Protein AF-0000000072527460 (afdb_homodimer)

InterPro domains:
  IPR001841 Zinc finger, RING-type [PS50089] (27-66)
  IPR001841 Zinc finger, RING-type [SM00184] (27-65)
  IPR013083 Zinc finger, RING/FYVE/PHD-type [G3DSA:3.30.40.10] (18-78)
  IPR051652 MDM2/MDM4 and MUL1 [PTHR12183] (22-78)

Structure (mmCIF, N/CA/C/O backbone):
data_AF-0000000072527460-model_v1
#
loop_
_entity.id
_entity.type
_entity.pdbx_description
1 polymer 'RING-type domain-containing protein'
#
loop_
_atom_site.group_PDB
_atom_site.id
_atom_site.type_symbol
_atom_site.label_atom_id
_atom_site.label_alt_id
_atom_site.label_comp_id
_atom_site.label_asym_id
_atom_site.label_entity_id
_atom_site.label_seq_id
_atom_site.pdbx_PDB_ins_code
_atom_site.Cartn_x
_atom_site.Cartn_y
_atom_site.Cartn_z
_atom_site.occupancy
_atom_site.B_iso_or_equiv
_atom_site.auth_seq_id
_atom_site.auth_comp_id
_atom_site.auth_asym_id
_atom_site.auth_atom_id
_atom_site.pdbx_PDB_model_num
ATOM 1 N N . GLU A 1 1 ? -8.375 28.891 11.102 1 29.47 1 GLU A N 1
ATOM 2 C CA . GLU A 1 1 ? -6.988 28.766 11.539 1 29.47 1 GLU A CA 1
ATOM 3 C C . GLU A 1 1 ? -6.492 27.328 11.375 1 29.47 1 GLU A C 1
ATOM 5 O O . GLU A 1 1 ? -7.039 26.406 11.969 1 29.47 1 GLU A O 1
ATOM 10 N N . LYS A 1 2 ? -5.965 26.984 10.164 1 38.12 2 LYS A N 1
ATOM 11 C CA . LYS A 1 2 ? -5.605 25.688 9.609 1 38.12 2 LYS A CA 1
ATOM 12 C C . LYS A 1 2 ? -4.598 24.953 10.5 1 38.12 2 LYS A C 1
ATOM 14 O O . LYS A 1 2 ? -3.52 25.484 10.781 1 38.12 2 LYS A O 1
ATOM 19 N N . LEU A 1 3 ? -4.852 24.375 11.531 1 37.72 3 LEU A N 1
ATOM 20 C CA . LEU A 1 3 ? -3.965 23.531 12.32 1 37.72 3 LEU A CA 1
ATOM 21 C C . LEU A 1 3 ? -3.023 22.734 11.422 1 37.72 3 LEU A C 1
ATOM 23 O O . LEU A 1 3 ? -3.465 22.109 10.461 1 37.72 3 LEU A O 1
ATOM 27 N N . ASN A 1 4 ? -1.73 23.203 11.406 1 41.75 4 ASN A N 1
ATOM 28 C CA . ASN A 1 4 ? -0.669 22.812 10.477 1 41.75 4 ASN A CA 1
ATOM 29 C C . ASN A 1 4 ? -0.432 21.297 10.5 1 41.75 4 ASN A C 1
ATOM 31 O O . ASN A 1 4 ? -0.169 20.719 11.555 1 41.75 4 ASN A O 1
ATOM 35 N N . VAL A 1 5 ? -0.947 20.625 9.633 1 49.31 5 VAL A N 1
ATOM 36 C CA . VAL A 1 5 ? -0.725 19.203 9.406 1 49.31 5 VAL A CA 1
ATOM 37 C C . VAL A 1 5 ? 0.702 18.828 9.805 1 49.31 5 VAL A C 1
ATOM 39 O O . VAL A 1 5 ? 0.993 17.656 10.078 1 49.31 5 VAL A O 1
ATOM 42 N N . TYR A 1 6 ? 1.548 19.781 9.922 1 47.78 6 TYR A N 1
ATOM 43 C CA . TYR A 1 6 ? 2.949 19.562 10.266 1 47.78 6 TYR A CA 1
ATOM 44 C C . TYR A 1 6 ? 3.092 19.109 11.711 1 47.78 6 TYR A C 1
ATOM 46 O O . TYR A 1 6 ? 3.842 18.172 12.008 1 47.78 6 TYR A O 1
ATOM 54 N N . SER A 1 7 ? 2.545 19.781 12.562 1 53.03 7 SER A N 1
ATOM 55 C CA . SER A 1 7 ? 2.705 19.438 13.977 1 53.03 7 SER A CA 1
ATOM 56 C C . SER A 1 7 ? 2.229 18.016 14.266 1 53.03 7 SER A C 1
ATOM 58 O O . SER A 1 7 ? 2.863 17.297 15.031 1 53.03 7 SER A O 1
ATOM 60 N N . ILE A 1 8 ? 1.33 17.719 13.578 1 46.56 8 ILE A N 1
ATOM 61 C CA . ILE A 1 8 ? 0.744 16.406 13.859 1 46.56 8 ILE A CA 1
ATOM 62 C C . ILE A 1 8 ? 1.659 15.312 13.32 1 46.56 8 ILE A C 1
ATOM 64 O O . ILE A 1 8 ? 1.834 14.273 13.961 1 46.56 8 ILE A O 1
ATOM 68 N N . TYR A 1 9 ? 2.338 15.594 12.211 1 46.47 9 TYR A N 1
ATOM 69 C CA . TYR A 1 9 ? 3.264 14.602 11.68 1 46.47 9 TYR A CA 1
ATOM 70 C C . TYR A 1 9 ? 4.445 14.398 12.625 1 46.47 9 TYR A C 1
ATOM 72 O O . TYR A 1 9 ? 4.906 13.273 12.828 1 46.47 9 TYR A O 1
ATOM 80 N N . ASP A 1 10 ? 4.969 15.555 13.141 1 51.72 10 ASP A N 1
ATOM 81 C CA . ASP A 1 10 ? 6.078 15.453 14.078 1 51.72 10 ASP A CA 1
ATOM 82 C C . ASP A 1 10 ? 5.719 14.555 15.266 1 51.72 10 ASP A C 1
ATOM 84 O O . ASP A 1 10 ? 6.531 13.742 15.711 1 51.72 10 ASP A O 1
ATOM 88 N N . ILE A 1 11 ? 4.562 14.641 15.648 1 51 11 ILE A N 1
ATOM 89 C CA . ILE A 1 11 ? 4.145 13.891 16.828 1 51 11 ILE A CA 1
ATOM 90 C C . ILE A 1 11 ? 3.947 12.422 16.453 1 51 11 ILE A C 1
ATOM 92 O O . ILE A 1 11 ? 4.352 11.523 17.203 1 51 11 ILE A O 1
ATOM 96 N N . ILE A 1 12 ? 3.336 12.273 15.328 1 47.56 12 ILE A N 1
ATOM 97 C CA . ILE A 1 12 ? 3.111 10.875 14.969 1 47.56 12 ILE A CA 1
ATOM 98 C C . ILE A 1 12 ? 4.453 10.172 14.766 1 47.56 12 ILE A C 1
ATOM 100 O O . ILE A 1 12 ? 4.648 9.047 15.227 1 47.56 12 ILE A O 1
ATOM 104 N N . TYR A 1 13 ? 5.438 10.883 14.094 1 46.12 13 TYR A N 1
ATOM 105 C CA . TYR A 1 13 ? 6.758 10.297 13.898 1 46.12 13 TYR A CA 1
ATOM 106 C C . TYR A 1 13 ? 7.422 9.984 15.234 1 46.12 13 TYR A C 1
ATOM 108 O O . TYR A 1 13 ? 8.016 8.922 15.406 1 46.12 13 TYR A O 1
ATOM 116 N N . TYR A 1 14 ? 7.375 10.852 16.219 1 47.84 14 TYR A N 1
ATOM 117 C CA . TYR A 1 14 ? 8.031 10.625 17.5 1 47.84 14 TYR A CA 1
ATOM 118 C C . TYR A 1 14 ? 7.438 9.422 18.219 1 47.84 14 TYR A C 1
ATOM 120 O O . TYR A 1 14 ? 8.156 8.641 18.844 1 47.84 14 TYR A O 1
ATOM 128 N N . ILE A 1 15 ? 6.199 9.266 18.094 1 47.16 15 ILE A N 1
ATOM 129 C CA . ILE A 1 15 ? 5.555 8.211 18.859 1 47.16 15 ILE A CA 1
ATOM 130 C C . ILE A 1 15 ? 5.695 6.871 18.141 1 47.16 15 ILE A C 1
ATOM 132 O O . ILE A 1 15 ? 5.895 5.832 18.766 1 47.16 15 ILE A O 1
ATOM 136 N N . SER A 1 16 ? 5.578 6.965 16.875 1 44.56 16 SER A N 1
ATOM 137 C CA . SER A 1 16 ? 5.758 5.703 16.172 1 44.56 16 SER A CA 1
ATOM 138 C C . SER A 1 16 ? 7.168 5.152 16.375 1 44.56 16 SER A C 1
ATOM 140 O O . SER A 1 16 ? 7.371 3.938 16.391 1 44.56 16 SER A O 1
ATOM 142 N N . ALA A 1 17 ? 8.188 5.965 16.516 1 42.78 17 ALA A N 1
ATOM 143 C CA . ALA A 1 17 ? 9.539 5.512 16.812 1 42.78 17 ALA A CA 1
ATOM 144 C C . ALA A 1 17 ? 9.586 4.746 18.125 1 42.78 17 ALA A C 1
ATOM 146 O O . ALA A 1 17 ? 10.477 3.916 18.344 1 42.78 17 ALA A O 1
ATOM 147 N N . ILE A 1 18 ? 8.852 5.09 18.969 1 45.44 18 ILE A N 1
ATOM 148 C CA . ILE A 1 18 ? 8.984 4.441 20.266 1 45.44 18 ILE A CA 1
ATOM 149 C C . ILE A 1 18 ? 8.18 3.145 20.281 1 45.44 18 ILE A C 1
ATOM 151 O O . ILE A 1 18 ? 8.398 2.281 21.125 1 45.44 18 ILE A O 1
ATOM 155 N N . VAL A 1 19 ? 7.059 3.133 19.625 1 41.12 19 VAL A N 1
ATOM 156 C CA . VAL A 1 19 ? 6.309 1.895 19.812 1 41.12 19 VAL A CA 1
ATOM 157 C C . VAL A 1 19 ? 6.695 0.888 18.734 1 41.12 19 VAL A C 1
ATOM 159 O O . VAL A 1 19 ? 6.551 1.161 17.547 1 41.12 19 VAL A O 1
ATOM 162 N N . PRO A 1 20 ? 7.59 0.034 18.891 1 40.56 20 PRO A N 1
ATOM 163 C CA . PRO A 1 20 ? 7.938 -1.097 18.031 1 40.56 20 PRO A CA 1
ATOM 164 C C . PRO A 1 20 ? 6.715 -1.796 17.453 1 40.56 20 PRO A C 1
ATOM 166 O O . PRO A 1 20 ? 6.84 -2.85 16.812 1 40.56 20 PRO A O 1
ATOM 169 N N . THR A 1 21 ? 5.445 -1.31 17.266 1 41.16 21 THR A N 1
ATOM 170 C CA . THR A 1 21 ? 4.312 -2.219 17.125 1 41.16 21 THR A CA 1
ATOM 171 C C . THR A 1 21 ? 4.445 -3.061 15.867 1 41.16 21 THR A C 1
ATOM 173 O O . THR A 1 21 ? 4.973 -2.592 14.852 1 41.16 21 THR A O 1
ATOM 176 N N . GLU A 1 22 ? 4.68 -4.246 15.82 1 42.06 22 GLU A N 1
ATOM 177 C CA . GLU A 1 22 ? 4.43 -5.309 14.852 1 42.06 22 GLU A CA 1
ATOM 178 C C . GLU A 1 22 ? 3.363 -4.891 13.844 1 42.06 22 GLU A C 1
ATOM 180 O O . GLU A 1 22 ? 3.037 -5.652 12.93 1 42.06 22 GLU A O 1
ATOM 185 N N . VAL A 1 23 ? 2.178 -4.051 14.219 1 44.56 23 VAL A N 1
ATOM 186 C CA . VAL A 1 23 ? 0.778 -3.775 13.914 1 44.56 23 VAL A CA 1
ATOM 187 C C . VAL A 1 23 ? 0.674 -3.061 12.57 1 44.56 23 VAL A C 1
ATOM 189 O O . VAL A 1 23 ? 1.562 -2.291 12.195 1 44.56 23 VAL A O 1
ATOM 192 N N . ASP A 1 24 ? -0.261 -3.369 11.758 1 52.19 24 ASP A N 1
ATOM 193 C CA . ASP A 1 24 ? -0.906 -2.477 10.797 1 52.19 24 ASP A CA 1
ATOM 194 C C . ASP A 1 24 ? -0.686 -1.014 11.172 1 52.19 24 ASP A C 1
ATOM 196 O O . ASP A 1 24 ? -1.009 -0.599 12.289 1 52.19 24 ASP A O 1
ATOM 200 N N . HIS A 1 25 ? 0.339 -0.471 10.602 1 71.31 25 HIS A N 1
ATOM 201 C CA . HIS A 1 25 ? 0.644 0.912 10.953 1 71.31 25 HIS A CA 1
ATOM 202 C C . HIS A 1 25 ? -0.592 1.797 10.836 1 71.31 25 HIS A C 1
ATOM 204 O O . HIS A 1 25 ? -1.292 1.758 9.82 1 71.31 25 HIS A O 1
ATOM 210 N N . ASP A 1 26 ? -0.944 2.354 11.945 1 81.56 26 ASP A N 1
ATOM 211 C CA . ASP A 1 26 ? -2.062 3.287 12.062 1 81.56 26 ASP A CA 1
ATOM 212 C C . ASP A 1 26 ? -1.859 4.5 11.156 1 81.56 26 ASP A C 1
ATOM 214 O O . ASP A 1 26 ? -0.725 4.855 10.828 1 81.56 26 ASP A O 1
ATOM 218 N N . CYS A 1 27 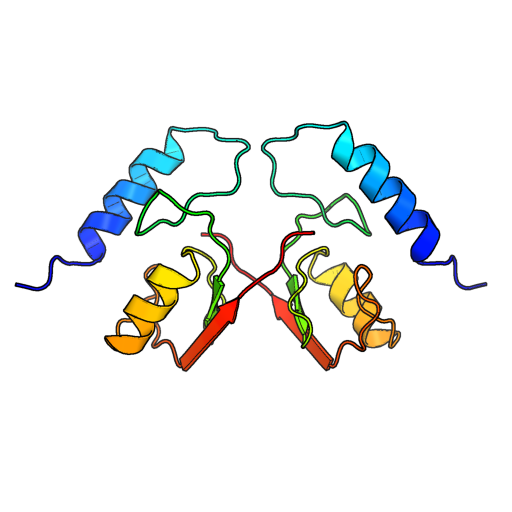? -2.973 4.898 10.641 1 91.06 27 CYS A N 1
ATOM 219 C CA . CYS A 1 27 ? -2.986 6.168 9.922 1 91.06 27 CYS A CA 1
ATOM 220 C C . CYS A 1 27 ? -2.279 7.254 10.727 1 91.06 27 CYS A C 1
ATOM 222 O O . CYS A 1 27 ? -2.543 7.43 11.914 1 91.06 27 CYS A O 1
ATOM 224 N N . ALA A 1 28 ? -1.457 8.031 10.125 1 90.62 28 ALA A N 1
ATOM 225 C CA . ALA A 1 28 ? -0.649 9.047 10.805 1 90.62 28 ALA A CA 1
ATOM 226 C C . ALA A 1 28 ? -1.488 10.266 11.156 1 90.62 28 ALA A C 1
ATOM 228 O O . ALA A 1 28 ? -1.062 11.109 11.953 1 90.62 28 ALA A O 1
ATOM 229 N N . ILE A 1 29 ? -2.617 10.406 10.539 1 91.25 29 ILE A N 1
ATOM 230 C CA . ILE A 1 29 ? -3.441 11.594 10.75 1 91.25 29 ILE A CA 1
ATOM 231 C C . ILE A 1 29 ? -4.453 11.328 11.859 1 91.25 29 ILE A C 1
ATOM 233 O O . ILE A 1 29 ? -4.523 12.086 12.836 1 91.25 29 ILE A O 1
ATOM 237 N N . CYS A 1 30 ? -5.199 10.234 11.711 1 91.25 30 CYS A N 1
ATOM 238 C CA . CYS A 1 30 ? -6.258 10.008 12.688 1 91.25 30 CYS A CA 1
ATOM 239 C C . CYS A 1 30 ? -5.781 9.094 13.805 1 91.25 30 CYS A C 1
ATOM 241 O O . CYS A 1 30 ? -6.414 9.008 14.859 1 91.25 30 CYS A O 1
ATOM 243 N N . MET A 1 31 ? -4.742 8.289 13.602 1 87.38 31 MET A N 1
ATOM 244 C CA . MET A 1 31 ? -4.152 7.34 14.539 1 87.38 31 MET A CA 1
ATOM 245 C C . MET A 1 31 ? -5.199 6.34 15.023 1 87.38 31 MET A C 1
ATOM 247 O O . MET A 1 31 ? -5.066 5.781 16.109 1 87.38 31 MET A O 1
ATOM 251 N N . ASP A 1 32 ? -6.152 6.18 14.266 1 89.5 32 ASP A N 1
ATOM 252 C CA . ASP A 1 32 ? -7.27 5.316 14.633 1 89.5 32 ASP A CA 1
ATOM 253 C C . ASP A 1 32 ? -7.43 4.168 13.633 1 89.5 32 ASP A C 1
ATOM 255 O O . ASP A 1 32 ? -7.59 3.012 14.031 1 89.5 32 ASP A O 1
ATOM 259 N N . ARG A 1 33 ? -7.383 4.496 12.445 1 92.12 33 ARG A N 1
ATOM 260 C CA . ARG A 1 33 ? -7.551 3.518 11.375 1 92.12 33 ARG A CA 1
ATOM 261 C C . ARG A 1 33 ? -6.199 3.09 10.812 1 92.12 33 ARG A C 1
ATOM 263 O O . ARG A 1 33 ? -5.191 3.773 11.008 1 92.12 33 ARG A O 1
ATOM 270 N N . SER A 1 34 ? -6.203 1.947 10.102 1 89.56 34 SER A N 1
ATOM 271 C CA . SER A 1 34 ? -4.992 1.468 9.445 1 89.56 34 SER A CA 1
ATOM 272 C C . SER A 1 34 ? -4.664 2.301 8.211 1 89.56 34 SER A C 1
ATOM 274 O O . SER A 1 34 ? -5.566 2.771 7.52 1 89.56 34 SER A O 1
ATOM 276 N N . ARG A 1 35 ? -3.396 2.43 7.992 1 91.81 35 ARG A N 1
ATOM 277 C CA . ARG A 1 35 ? -3.004 3.008 6.711 1 91.81 35 ARG A CA 1
ATOM 278 C C . ARG A 1 35 ? -3.338 2.068 5.559 1 91.81 35 ARG A C 1
ATOM 280 O O . ARG A 1 35 ? -2.893 0.9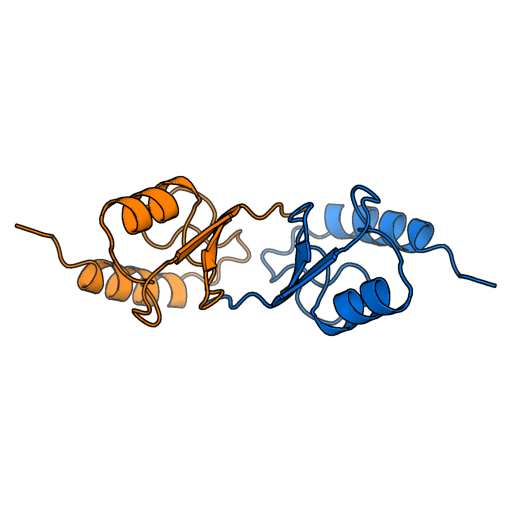18 5.539 1 91.81 35 ARG A O 1
ATOM 287 N N . ASP A 1 36 ? -4.133 2.572 4.637 1 94.38 36 ASP A N 1
ATOM 288 C CA . ASP A 1 36 ? -4.527 1.695 3.539 1 94.38 36 ASP A CA 1
ATOM 289 C C . ASP A 1 36 ? -4.727 2.486 2.248 1 94.38 36 ASP A C 1
ATOM 291 O O . ASP A 1 36 ? -5.504 2.084 1.381 1 94.38 36 ASP A O 1
ATOM 295 N N . CYS A 1 37 ? -4.129 3.592 2.078 1 96.94 37 CYS A N 1
ATOM 296 C CA . CYS A 1 37 ? -4.262 4.418 0.883 1 96.94 37 CYS A CA 1
ATOM 297 C C . CYS A 1 37 ? -2.898 4.91 0.408 1 96.94 37 CYS A C 1
ATOM 299 O O . CYS A 1 37 ? -2.051 5.281 1.221 1 96.94 37 CYS A O 1
ATOM 301 N N . VAL A 1 38 ? -2.777 4.91 -0.842 1 97.88 38 VAL A N 1
ATOM 302 C CA . VAL A 1 38 ? -1.577 5.441 -1.48 1 97.88 38 VAL A CA 1
ATOM 303 C C . VAL A 1 38 ? -1.884 6.801 -2.105 1 97.88 38 VAL A C 1
ATOM 305 O O . VAL A 1 38 ? -2.877 6.953 -2.82 1 97.88 38 VAL A O 1
ATOM 308 N N . LEU A 1 39 ? -1.034 7.73 -1.792 1 98.25 39 LEU A N 1
ATOM 309 C CA . LEU A 1 39 ? -1.158 9.055 -2.391 1 98.25 39 LEU A CA 1
ATOM 310 C C . LEU A 1 39 ? -0.403 9.125 -3.715 1 98.25 39 LEU A C 1
ATOM 312 O O . LEU A 1 39 ? 0.774 8.766 -3.781 1 98.25 39 LEU A O 1
ATOM 316 N N . ARG A 1 40 ? -1.133 9.562 -4.68 1 98.5 40 ARG A N 1
ATOM 317 C CA . ARG A 1 40 ? -0.54 9.68 -6.008 1 98.5 40 ARG A CA 1
ATOM 318 C C . ARG A 1 40 ? -0.243 11.141 -6.352 1 98.5 40 ARG A C 1
ATOM 320 O O . ARG A 1 40 ? -0.999 12.031 -5.973 1 98.5 40 ARG A O 1
ATOM 327 N N . PRO A 1 41 ? 0.899 11.383 -7.098 1 98.38 41 PRO A N 1
ATOM 328 C CA . PRO A 1 41 ? 1.758 10.414 -7.781 1 98.38 41 PRO A CA 1
ATOM 329 C C . PRO A 1 41 ? 2.988 10.039 -6.961 1 98.38 41 PRO A C 1
ATOM 331 O O . PRO A 1 41 ? 3.832 9.266 -7.426 1 98.38 41 PRO A O 1
ATOM 334 N N . CYS A 1 42 ? 3.064 10.453 -5.723 1 97.81 42 CYS A N 1
ATOM 335 C CA . CYS A 1 42 ? 4.309 10.266 -4.984 1 97.81 42 CYS A CA 1
ATOM 336 C C . CYS A 1 42 ? 4.383 8.867 -4.383 1 97.81 42 CYS A C 1
ATOM 338 O O . CYS A 1 42 ? 5.461 8.406 -4.012 1 97.81 42 CYS A O 1
ATOM 340 N N . ASN A 1 43 ? 3.312 8.172 -4.215 1 98.38 43 ASN A N 1
ATOM 341 C CA . ASN A 1 43 ? 3.18 6.773 -3.816 1 98.38 43 ASN A CA 1
ATOM 342 C C . ASN A 1 43 ? 3.514 6.574 -2.34 1 98.38 43 ASN A C 1
ATOM 344 O O . ASN A 1 43 ? 3.82 5.461 -1.913 1 98.38 43 ASN A O 1
ATOM 348 N N . HIS A 1 44 ? 3.426 7.551 -1.488 1 96.31 44 HIS A N 1
ATOM 349 C CA . HIS A 1 44 ? 3.525 7.375 -0.044 1 96.31 44 HIS A CA 1
ATOM 350 C C . HIS A 1 44 ? 2.229 6.82 0.534 1 96.31 44 HIS A C 1
ATOM 352 O O . HIS A 1 44 ? 1.142 7.301 0.206 1 96.31 44 HIS A O 1
ATOM 358 N N . MET A 1 45 ? 2.367 5.84 1.38 1 94.94 45 MET A N 1
ATOM 359 C CA . MET A 1 45 ? 1.259 5.246 2.123 1 94.94 45 MET A CA 1
ATOM 360 C C . MET A 1 45 ? 1.373 5.559 3.611 1 94.94 45 MET A C 1
ATOM 362 O O . MET A 1 45 ? 2.117 4.895 4.336 1 94.94 45 MET A O 1
ATOM 366 N N . VAL A 1 46 ? 0.565 6.559 4.086 1 93.19 46 VAL A N 1
ATOM 367 C CA . VAL A 1 46 ? 0.717 7.031 5.457 1 93.19 46 VAL A CA 1
ATOM 368 C C . VAL A 1 46 ? -0.658 7.293 6.07 1 93.19 46 VAL A C 1
ATOM 370 O O . VAL A 1 46 ? -0.772 7.543 7.273 1 93.19 46 VAL A O 1
ATOM 373 N N . THR A 1 47 ? -1.689 7.238 5.281 1 94.81 47 THR A N 1
ATOM 374 C CA . THR A 1 47 ? -3.027 7.594 5.738 1 94.81 47 THR A CA 1
ATOM 375 C C . THR A 1 47 ? -4 6.441 5.523 1 94.81 47 THR A C 1
ATOM 377 O O . THR A 1 47 ? -3.736 5.539 4.723 1 94.81 47 THR A O 1
ATOM 380 N N . CYS A 1 48 ? -5.062 6.531 6.203 1 94.88 48 CYS A N 1
ATOM 381 C CA . CYS A 1 48 ? -6.246 5.77 5.816 1 94.88 48 CYS A CA 1
ATOM 382 C C . CYS A 1 48 ? -6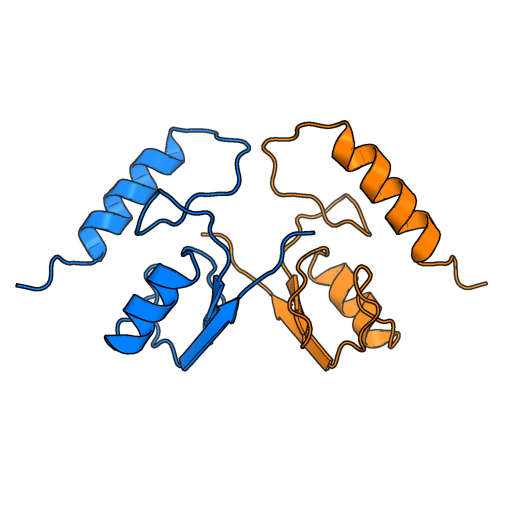.977 6.445 4.66 1 94.88 48 CYS A C 1
ATOM 384 O O . CYS A 1 48 ? -6.625 7.555 4.266 1 94.88 48 CYS A O 1
ATOM 386 N N . ASN A 1 49 ? -7.949 5.723 4.141 1 97.75 49 ASN A N 1
ATOM 387 C CA . ASN A 1 49 ? -8.688 6.25 2.994 1 97.75 49 ASN A CA 1
ATOM 388 C C . ASN A 1 49 ? -9.43 7.531 3.35 1 97.75 49 ASN A C 1
ATOM 390 O O . ASN A 1 49 ? -9.461 8.477 2.557 1 97.75 49 ASN A O 1
ATOM 394 N N . GLN A 1 50 ? -10.023 7.625 4.543 1 97.94 50 GLN A N 1
ATOM 395 C CA . GLN A 1 50 ? -10.789 8.797 4.949 1 97.94 50 GLN A CA 1
ATOM 396 C C . GLN A 1 50 ? -9.898 10.031 5.059 1 97.94 50 GLN A C 1
ATOM 398 O O . GLN A 1 50 ? -10.242 11.102 4.555 1 97.94 50 GLN A O 1
ATOM 403 N N . CYS A 1 51 ? -8.836 9.898 5.645 1 97.81 51 CYS A N 1
ATOM 404 C CA . CYS A 1 51 ? -7.93 11.023 5.82 1 97.81 51 CYS A CA 1
ATOM 405 C C . CYS A 1 51 ? -7.281 11.422 4.5 1 97.81 51 CYS A C 1
ATOM 407 O O . CYS A 1 51 ? -7.02 12.602 4.258 1 97.81 51 CYS A O 1
ATOM 409 N N . ALA A 1 52 ? -6.988 10.438 3.627 1 98.44 52 ALA A N 1
ATOM 410 C CA . ALA A 1 52 ? -6.469 10.734 2.297 1 98.44 52 ALA A CA 1
ATOM 411 C C . ALA A 1 52 ? -7.445 11.602 1.507 1 98.44 52 ALA A C 1
ATOM 413 O O . ALA A 1 52 ? -7.043 12.57 0.861 1 98.44 52 ALA A O 1
ATOM 414 N N . LYS A 1 53 ? -8.625 11.211 1.6 1 98.44 53 LYS A N 1
ATOM 415 C CA . LYS A 1 53 ? -9.648 11.969 0.888 1 98.44 53 LYS A CA 1
ATOM 416 C C . LYS A 1 53 ? -9.758 13.391 1.435 1 98.44 53 LYS A C 1
ATOM 418 O O . LYS A 1 53 ? -9.945 14.344 0.673 1 98.44 53 LYS A O 1
ATOM 423 N N . MET A 1 54 ? -9.719 13.453 2.691 1 98.12 54 MET A N 1
ATOM 424 C CA . MET A 1 54 ? -9.742 14.773 3.316 1 98.12 54 MET A CA 1
ATOM 425 C C . MET A 1 54 ? -8.609 15.641 2.781 1 98.12 54 MET A C 1
ATOM 427 O O . MET A 1 54 ? -8.836 16.781 2.383 1 98.12 54 MET A O 1
ATOM 431 N N . LEU A 1 55 ? -7.395 15.141 2.771 1 97.62 55 LEU A N 1
ATOM 432 C CA . LEU A 1 55 ? -6.25 15.867 2.232 1 97.62 55 LEU A CA 1
ATOM 433 C C . LEU A 1 55 ? -6.5 16.281 0.787 1 97.62 55 LEU A C 1
ATOM 435 O O . LEU A 1 55 ? -6.258 17.438 0.415 1 97.62 55 LEU A O 1
ATOM 439 N N . PHE A 1 56 ? -6.996 15.359 -0.007 1 98.56 56 PHE A N 1
ATOM 440 C CA . PHE A 1 56 ? -7.234 15.594 -1.427 1 98.56 56 PHE A CA 1
ATOM 441 C C . PHE A 1 56 ? -8.266 16.703 -1.63 1 98.56 56 PHE A C 1
ATOM 443 O O . PHE A 1 56 ? -8.047 17.609 -2.432 1 98.56 56 PHE A O 1
ATOM 450 N N . ASN A 1 57 ? -9.312 16.578 -0.929 1 98.06 57 ASN A N 1
ATOM 451 C CA . ASN A 1 57 ? -10.398 17.531 -1.085 1 98.06 57 ASN A CA 1
ATOM 452 C C . ASN A 1 57 ? -9.977 18.938 -0.669 1 98.06 57 ASN A C 1
ATOM 454 O O . ASN A 1 57 ? -10.445 19.922 -1.241 1 98.06 57 ASN A O 1
ATOM 458 N N . ARG A 1 58 ? -9.109 19.078 0.25 1 97.06 58 ARG A N 1
ATOM 459 C CA . ARG A 1 58 ? -8.633 20.359 0.746 1 97.06 58 ARG A CA 1
ATOM 460 C C . ARG A 1 58 ? -7.48 20.875 -0.102 1 97.06 58 ARG A C 1
ATOM 462 O O . ARG A 1 58 ? -6.945 21.953 0.162 1 97.06 58 ARG A O 1
ATOM 469 N N . ARG A 1 59 ? -7.02 19.984 -1.04 1 97.56 59 ARG A N 1
ATOM 470 C CA . ARG A 1 59 ? -5.883 20.312 -1.896 1 97.56 59 ARG A CA 1
ATOM 471 C C . ARG A 1 59 ? -4.605 20.469 -1.077 1 97.56 59 ARG A C 1
ATOM 473 O O . ARG A 1 59 ? -3.781 21.328 -1.365 1 97.56 59 ARG A O 1
ATOM 480 N N . ASP A 1 60 ? -4.656 19.719 -0 1 96.38 60 ASP A N 1
ATOM 481 C CA . ASP A 1 60 ? -3.412 19.609 0.752 1 96.38 60 ASP A CA 1
ATOM 482 C C . ASP A 1 60 ? -2.438 18.656 0.058 1 96.38 60 ASP A C 1
ATOM 484 O O . ASP A 1 60 ? -2.846 17.828 -0.753 1 96.38 60 ASP A O 1
ATOM 488 N N . GLY A 1 61 ? -1.15 18.766 0.374 1 96.56 61 GLY A N 1
ATOM 489 C CA . GLY A 1 61 ? -0.146 17.859 -0.167 1 96.56 61 GLY A CA 1
ATOM 490 C C . GLY A 1 61 ? 0.063 16.625 0.682 1 96.56 61 GLY A C 1
ATOM 491 O O . GLY A 1 61 ? -0.517 16.5 1.763 1 96.56 61 GLY A O 1
ATOM 492 N N . CYS A 1 62 ? 0.851 15.688 0.108 1 95.81 62 CYS A N 1
ATOM 493 C CA . CYS A 1 62 ? 1.275 14.523 0.882 1 95.81 62 CYS A CA 1
ATOM 494 C C . CYS A 1 62 ? 1.931 14.9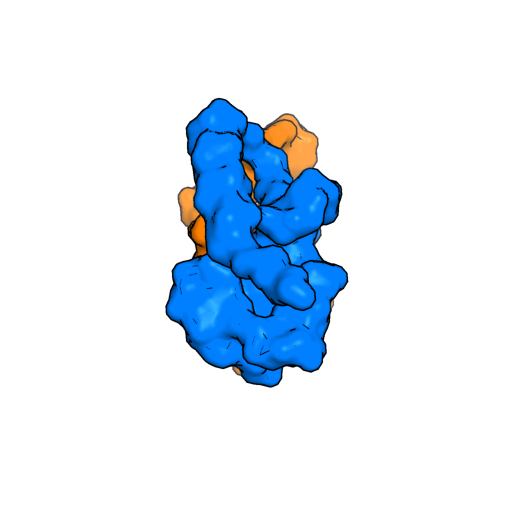53 2.189 1 95.81 62 CYS A C 1
ATOM 496 O O . CYS A 1 62 ? 2.807 15.82 2.197 1 95.81 62 CYS A O 1
ATOM 498 N N . PRO A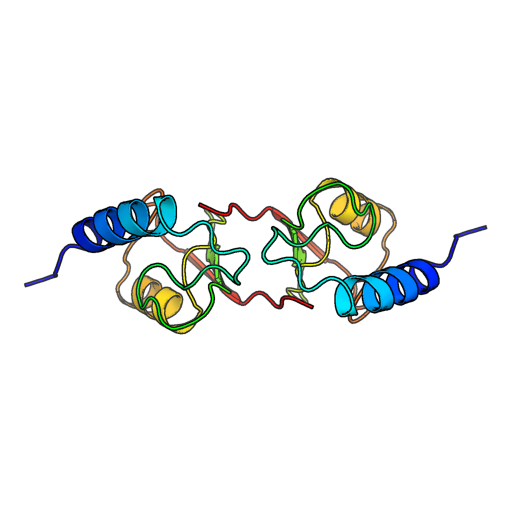 1 63 ? 1.634 14.305 3.273 1 94.12 63 PRO A N 1
ATOM 499 C CA . PRO A 1 63 ? 2.209 14.68 4.566 1 94.12 63 PRO A CA 1
ATOM 500 C C . PRO A 1 63 ? 3.701 14.375 4.66 1 94.12 63 PRO A C 1
ATOM 502 O O . PRO A 1 63 ? 4.395 14.922 5.523 1 94.12 63 PRO A O 1
ATOM 505 N N . ILE A 1 64 ? 4.188 13.641 3.814 1 92.06 64 ILE A N 1
ATOM 506 C CA . ILE A 1 64 ? 5.574 13.195 3.912 1 92.06 64 ILE A CA 1
ATOM 507 C C . ILE A 1 64 ? 6.449 14.055 2.998 1 92.06 64 ILE A C 1
ATOM 509 O O . ILE A 1 64 ? 7.43 14.648 3.447 1 92.06 64 ILE A O 1
ATOM 513 N N . CYS A 1 65 ? 6.117 14.211 1.751 1 93 65 CYS A N 1
ATOM 514 C CA . CYS A 1 65 ? 7.008 14.836 0.78 1 93 65 CYS A CA 1
ATOM 515 C C . CYS A 1 65 ? 6.438 16.156 0.283 1 93 65 CYS A C 1
ATOM 517 O O . CYS A 1 65 ? 7.098 16.891 -0.461 1 93 65 CYS A O 1
ATOM 519 N N . ARG A 1 66 ? 5.156 16.438 0.522 1 94.19 66 ARG A N 1
ATOM 520 C CA . ARG A 1 66 ? 4.453 17.703 0.279 1 94.19 66 ARG A CA 1
ATOM 521 C C . ARG A 1 66 ? 4.074 17.844 -1.192 1 94.19 66 ARG A C 1
ATOM 523 O O . ARG A 1 66 ? 3.586 18.891 -1.616 1 94.19 66 ARG A O 1
ATOM 530 N N . LYS A 1 67 ? 4.293 16.844 -1.99 1 98.12 67 LYS A N 1
ATOM 531 C CA . LYS A 1 67 ? 3.857 16.875 -3.385 1 98.12 67 LYS A CA 1
ATOM 532 C C . LYS A 1 67 ? 2.336 16.953 -3.484 1 98.12 67 LYS A C 1
ATOM 534 O O . LYS A 1 67 ? 1.624 16.312 -2.705 1 98.12 67 LYS A O 1
ATOM 539 N N . ASP A 1 68 ? 1.881 17.656 -4.527 1 98.44 68 ASP A N 1
ATOM 540 C CA . ASP A 1 68 ? 0.442 17.719 -4.766 1 98.44 68 ASP A CA 1
ATOM 541 C C . ASP A 1 68 ? -0.141 16.328 -5.012 1 98.44 68 ASP A C 1
ATOM 543 O O . ASP A 1 68 ? 0.426 15.539 -5.766 1 98.44 68 ASP A O 1
ATOM 547 N N . ILE A 1 69 ? -1.262 16.109 -4.383 1 98.56 69 ILE A N 1
ATOM 548 C CA . ILE A 1 69 ? -1.967 14.844 -4.555 1 98.56 69 ILE A CA 1
ATOM 549 C C . ILE A 1 69 ? -2.904 14.938 -5.758 1 98.56 69 ILE A C 1
ATOM 551 O O . ILE A 1 69 ? -3.791 15.797 -5.797 1 98.56 69 ILE A O 1
ATOM 555 N N . SER A 1 70 ? -2.711 14.094 -6.707 1 98.62 70 SER A N 1
ATOM 556 C CA . SER A 1 70 ? -3.553 14.102 -7.902 1 98.62 70 SER A CA 1
ATOM 557 C C . SER A 1 70 ? -4.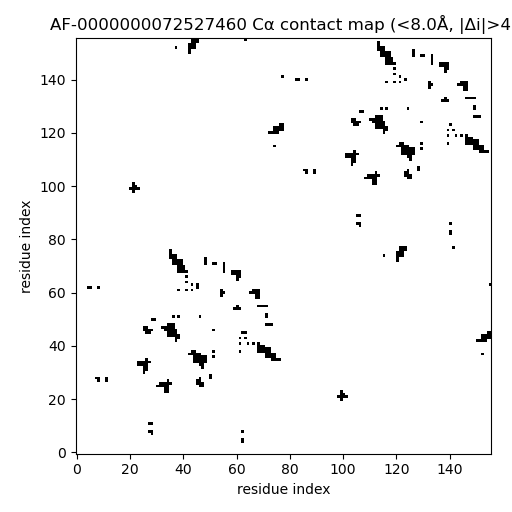609 13 -7.832 1 98.62 70 SER A C 1
ATOM 559 O O . SER A 1 70 ? -5.605 13.047 -8.562 1 98.62 70 SER A O 1
ATOM 561 N N . ASP A 1 71 ? -4.355 11.938 -7.035 1 98.12 71 ASP A N 1
ATOM 562 C CA . ASP A 1 71 ? -5.246 10.789 -6.871 1 98.12 71 ASP A CA 1
ATOM 563 C C . ASP A 1 71 ? -4.902 10.008 -5.605 1 98.12 71 ASP A C 1
ATOM 565 O O . ASP A 1 71 ? -3.822 10.18 -5.035 1 98.12 71 ASP A O 1
ATOM 569 N N . THR A 1 72 ? -5.895 9.281 -5.125 1 98.62 72 THR A N 1
ATOM 570 C CA . THR A 1 72 ? -5.691 8.367 -4.004 1 98.62 72 THR A CA 1
ATOM 571 C C . THR A 1 72 ? -6.152 6.957 -4.363 1 98.62 72 THR A C 1
ATOM 573 O O . THR A 1 72 ? -7.168 6.785 -5.039 1 98.62 72 THR A O 1
ATOM 576 N N . ILE A 1 73 ? -5.363 5.969 -3.92 1 98.06 73 ILE A N 1
ATOM 577 C CA . ILE A 1 73 ? -5.688 4.578 -4.223 1 98.06 73 ILE A CA 1
ATOM 578 C C . ILE A 1 73 ? -5.859 3.797 -2.922 1 98.06 73 ILE A C 1
ATOM 580 O O . ILE A 1 73 ? -4.941 3.744 -2.098 1 98.06 73 ILE A O 1
ATOM 584 N N . VAL A 1 74 ? -7.027 3.213 -2.799 1 97.81 74 VAL A N 1
ATOM 585 C CA . VAL A 1 74 ? -7.219 2.318 -1.662 1 97.81 74 VAL A CA 1
ATOM 586 C C . VAL A 1 74 ? -6.488 1 -1.915 1 97.81 74 VAL A C 1
ATOM 588 O O . VAL A 1 74 ? -6.551 0.451 -3.018 1 97.81 74 VAL A O 1
ATOM 591 N N . VAL A 1 75 ? -5.824 0.504 -0.901 1 96.25 75 VAL A N 1
ATOM 592 C CA . VAL A 1 75 ? -5.039 -0.722 -0.996 1 96.25 75 VAL A CA 1
ATOM 593 C C . VAL A 1 75 ? -5.703 -1.827 -0.179 1 96.25 75 VAL A C 1
ATOM 595 O O . VAL A 1 75 ? -6.172 -1.587 0.937 1 96.25 75 VAL A O 1
ATOM 598 N N . TYR A 1 76 ? -5.68 -3.014 -0.682 1 92.94 76 TYR A N 1
ATOM 599 C CA . TYR A 1 76 ? -6.191 -4.18 0.033 1 92.94 76 TYR A CA 1
ATOM 600 C C . TYR A 1 76 ? -5.059 -5.109 0.438 1 92.94 76 TYR A C 1
ATOM 602 O O . TYR A 1 76 ? -4.352 -5.652 -0.418 1 92.94 76 TYR A O 1
ATOM 610 N N . HIS A 1 77 ? -4.957 -5.281 1.854 1 82.94 77 HIS A N 1
ATOM 611 C CA . HIS A 1 77 ? -3.949 -6.168 2.424 1 82.94 77 HIS A CA 1
ATOM 612 C C . HIS A 1 77 ? -4.48 -7.59 2.561 1 82.94 77 HIS A C 1
ATOM 614 O O . HIS A 1 77 ? -5.551 -7.805 3.135 1 82.94 77 HIS A O 1
ATOM 620 N N . SER A 1 78 ? -4.246 -8.453 1.668 1 64 78 SER A N 1
ATOM 621 C CA . SER A 1 78 ? -4.77 -9.805 1.805 1 64 78 SER A CA 1
ATOM 622 C C . SER A 1 78 ? -3.725 -10.742 2.406 1 64 78 SER A C 1
ATOM 624 O O . SER A 1 78 ? -2.523 -10.508 2.277 1 64 78 SER A O 1
ATOM 626 N N . GLU B 1 1 ? 7.305 -26.641 -17.156 1 29.23 1 GLU B N 1
ATOM 627 C CA . GLU B 1 1 ? 6.277 -27.094 -16.234 1 29.23 1 GLU B CA 1
ATOM 628 C C . GLU B 1 1 ? 5.988 -26.062 -15.156 1 29.23 1 GLU B C 1
ATOM 630 O O . GLU B 1 1 ? 6.883 -25.672 -14.398 1 29.23 1 GLU B O 1
ATOM 635 N N . LYS B 1 2 ? 5.059 -25.109 -15.43 1 37.47 2 LYS B N 1
ATOM 636 C CA . LYS B 1 2 ? 4.707 -23.859 -14.742 1 37.47 2 LYS B CA 1
ATOM 637 C C . LYS B 1 2 ? 4.305 -24.125 -13.297 1 37.47 2 LYS B C 1
ATOM 639 O O . LYS B 1 2 ? 3.377 -24.891 -13.031 1 37.47 2 LYS B O 1
ATOM 644 N N . LEU B 1 3 ? 5.062 -24.359 -12.375 1 37.59 3 LEU B N 1
ATOM 645 C CA . LEU B 1 3 ? 4.746 -24.469 -10.953 1 37.59 3 LEU B CA 1
ATOM 646 C C . LEU B 1 3 ? 3.66 -23.469 -10.562 1 37.59 3 LEU B C 1
ATOM 648 O O . LEU B 1 3 ? 3.75 -22.281 -10.883 1 37.59 3 LEU B O 1
ATOM 652 N N . ASN B 1 4 ? 2.414 -24.016 -10.359 1 40.91 4 ASN B N 1
ATOM 653 C CA . ASN B 1 4 ? 1.146 -23.312 -10.211 1 40.91 4 ASN B CA 1
ATOM 654 C C . ASN B 1 4 ? 1.196 -22.312 -9.062 1 40.91 4 ASN B C 1
ATOM 656 O O . ASN B 1 4 ? 1.542 -22.672 -7.934 1 40.91 4 ASN B O 1
ATOM 660 N N . VAL B 1 5 ? 1.357 -21.156 -9.312 1 48.81 5 VAL B N 1
ATOM 661 C CA . VAL B 1 5 ? 1.3 -20.047 -8.375 1 48.81 5 VAL B CA 1
ATOM 662 C C . VAL B 1 5 ? 0.275 -20.344 -7.281 1 48.81 5 VAL B C 1
ATOM 664 O O . VAL B 1 5 ? 0.334 -19.766 -6.191 1 48.81 5 VAL B O 1
ATOM 667 N N . TYR B 1 6 ? -0.571 -21.266 -7.512 1 46.91 6 TYR B N 1
ATOM 668 C CA . TYR B 1 6 ? -1.622 -21.625 -6.566 1 46.91 6 TYR B CA 1
ATOM 669 C C . TYR B 1 6 ? -1.038 -22.312 -5.336 1 46.91 6 TYR B C 1
ATOM 671 O O . TYR B 1 6 ? -1.419 -22 -4.207 1 46.91 6 TYR B O 1
ATOM 679 N N . SER B 1 7 ? -0.271 -23.234 -5.516 1 52.62 7 SER B N 1
ATOM 680 C CA . SER B 1 7 ? 0.264 -23.984 -4.387 1 52.62 7 SER B CA 1
ATOM 681 C C . SER B 1 7 ? 1.06 -23.078 -3.449 1 52.62 7 SER B C 1
ATOM 683 O O . SER B 1 7 ? 0.98 -23.219 -2.227 1 52.62 7 SER B O 1
ATOM 685 N N . ILE B 1 8 ? 1.604 -22.188 -4.02 1 46.38 8 ILE B N 1
ATOM 686 C CA . ILE B 1 8 ? 2.459 -21.344 -3.207 1 46.38 8 ILE B CA 1
ATOM 687 C C . ILE B 1 8 ? 1.597 -20.391 -2.369 1 46.38 8 ILE B C 1
ATOM 689 O O . ILE B 1 8 ? 1.898 -20.141 -1.201 1 46.38 8 ILE B O 1
ATOM 693 N N . TYR B 1 9 ? 0.466 -20 -2.93 1 45.78 9 TYR B N 1
ATOM 694 C CA . TYR B 1 9 ? -0.415 -19.141 -2.15 1 45.78 9 TYR B CA 1
ATOM 695 C C . TYR B 1 9 ? -1 -19.891 -0.96 1 45.78 9 TYR B C 1
ATOM 697 O O . TYR B 1 9 ? -1.12 -19.328 0.133 1 45.78 9 TYR B O 1
ATOM 705 N N . ASP B 1 10 ? -1.443 -21.156 -1.238 1 51.38 10 ASP B N 1
ATOM 706 C CA . ASP B 1 10 ? -1.985 -21.953 -0.14 1 51.38 10 ASP B CA 1
ATOM 707 C C . ASP B 1 10 ? -0.983 -22.047 1.008 1 51.38 10 ASP B C 1
ATOM 709 O O . ASP B 1 10 ? -1.358 -21.953 2.178 1 51.38 10 ASP B O 1
ATOM 713 N N . ILE B 1 11 ? 0.175 -22.125 0.685 1 50.88 11 ILE B N 1
ATOM 714 C CA . ILE B 1 11 ? 1.196 -22.312 1.71 1 50.88 11 ILE B CA 1
ATOM 715 C C . ILE B 1 11 ? 1.46 -21 2.424 1 50.88 11 ILE B C 1
ATOM 717 O O . ILE B 1 11 ? 1.591 -20.953 3.65 1 50.88 11 ILE B O 1
ATOM 721 N N . ILE B 1 12 ? 1.519 -20 1.619 1 47.31 12 ILE B N 1
ATOM 722 C CA . ILE B 1 12 ? 1.794 -18.734 2.289 1 47.31 12 ILE B CA 1
ATOM 723 C C . ILE B 1 12 ? 0.648 -18.391 3.238 1 47.31 12 ILE B C 1
ATOM 725 O O . ILE B 1 12 ? 0.879 -17.938 4.367 1 47.31 12 ILE B O 1
ATOM 729 N N . TYR B 1 13 ? -0.653 -18.641 2.783 1 45.53 13 TYR B N 1
ATOM 730 C CA . TYR B 1 13 ? -1.791 -18.375 3.658 1 45.53 13 TYR B CA 1
ATOM 731 C C . TYR B 1 13 ? -1.7 -19.219 4.93 1 45.53 13 TYR B C 1
ATOM 733 O O . TYR B 1 13 ? -1.948 -18.719 6.027 1 45.53 13 TYR B O 1
ATOM 741 N N . TYR B 1 14 ? -1.388 -20.5 4.883 1 47.72 14 TYR B N 1
ATOM 742 C CA . TYR B 1 14 ? -1.346 -21.344 6.062 1 47.72 14 TYR B CA 1
ATOM 743 C C . TYR B 1 14 ? -0.283 -20.875 7.047 1 47.72 14 TYR B C 1
ATOM 745 O O . TYR B 1 14 ? -0.487 -20.922 8.266 1 47.72 14 TYR B O 1
ATOM 753 N N . ILE B 1 15 ? 0.774 -20.406 6.551 1 46.75 15 ILE B N 1
ATOM 754 C CA . ILE B 1 15 ? 1.868 -20.062 7.453 1 46.75 15 ILE B CA 1
ATOM 755 C C . ILE B 1 15 ? 1.643 -18.672 8.031 1 46.75 15 ILE B C 1
ATOM 757 O O . ILE B 1 15 ? 1.93 -18.422 9.203 1 46.75 15 ILE B O 1
ATOM 761 N N . SER B 1 16 ? 1.137 -17.828 7.203 1 44.41 16 SER B N 1
ATOM 762 C CA . SER B 1 16 ? 0.876 -16.5 7.762 1 44.41 16 SER B CA 1
ATOM 763 C C . SER B 1 16 ? -0.161 -16.578 8.875 1 44.41 16 SER B C 1
ATOM 765 O O . SER B 1 16 ? -0.114 -15.781 9.82 1 44.41 16 SER B O 1
ATOM 767 N N . ALA B 1 17 ? -1.125 -17.438 8.852 1 42.53 17 ALA B N 1
ATOM 768 C CA . ALA B 1 17 ? -2.092 -17.609 9.938 1 42.53 17 ALA B CA 1
ATOM 769 C C . ALA B 1 17 ? -1.392 -17.984 11.242 1 42.53 17 ALA B C 1
AT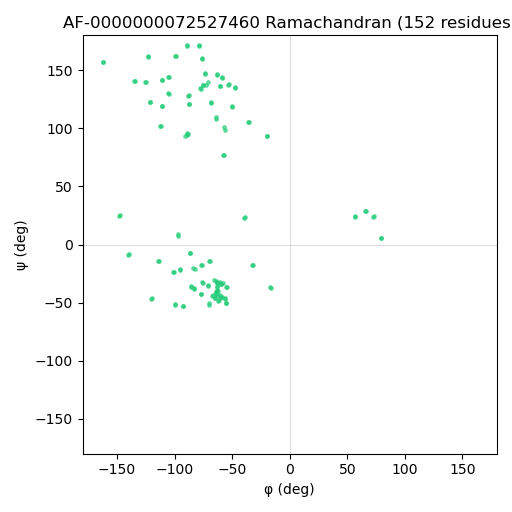OM 771 O O . ALA B 1 17 ? -1.907 -17.703 12.328 1 42.53 17 ALA B O 1
ATOM 772 N N . ILE B 1 18 ? -0.447 -18.641 11.164 1 45.28 18 ILE B N 1
ATOM 773 C CA . ILE B 1 18 ? 0.131 -19.109 12.422 1 45.28 18 ILE B CA 1
ATOM 774 C C . ILE B 1 18 ? 1.085 -18.047 12.969 1 45.28 18 ILE B C 1
ATOM 776 O O . ILE B 1 18 ? 1.433 -18.062 14.148 1 45.28 18 ILE B O 1
ATOM 780 N N . VAL B 1 19 ? 1.8 -17.375 12.117 1 40.94 19 VAL B N 1
ATOM 781 C CA . VAL B 1 19 ? 2.775 -16.5 12.758 1 40.94 19 VAL B CA 1
ATOM 782 C C . VAL B 1 19 ? 2.139 -15.141 13.039 1 40.94 19 VAL B C 1
ATOM 784 O O . VAL B 1 19 ? 1.644 -14.469 12.133 1 40.94 19 VAL B O 1
ATOM 787 N N . PRO B 1 20 ? 1.622 -14.859 14.141 1 40.22 20 PRO B N 1
ATOM 788 C CA . PRO B 1 20 ? 1.146 -13.555 14.617 1 40.22 20 PRO B CA 1
ATOM 789 C C . PRO B 1 20 ? 2.059 -12.406 14.195 1 40.22 20 PRO B C 1
ATOM 791 O O . PRO B 1 20 ? 1.856 -11.266 14.625 1 40.22 20 PRO B O 1
ATOM 794 N N . THR B 1 21 ? 2.939 -12.328 13.148 1 41 21 THR B N 1
ATOM 795 C CA . THR B 1 21 ? 4.059 -11.391 13.141 1 41 21 THR B CA 1
ATOM 796 C C . THR B 1 21 ? 3.555 -9.945 13.133 1 41 21 THR B C 1
ATOM 798 O O . THR B 1 21 ? 2.521 -9.648 12.523 1 41 21 THR B O 1
ATOM 801 N N . GLU B 1 22 ? 3.611 -9.188 14.047 1 41.91 22 GLU B N 1
ATOM 802 C CA . GLU B 1 22 ? 3.666 -7.734 14.148 1 41.91 22 GLU B CA 1
ATOM 803 C C . GLU B 1 22 ? 4.055 -7.105 12.812 1 41.91 22 GLU B C 1
ATOM 805 O O . GLU B 1 22 ? 4.129 -5.879 12.695 1 41.91 22 GLU B O 1
ATOM 810 N N . VAL B 1 23 ? 5.086 -7.734 11.875 1 44.44 23 VAL B N 1
ATOM 811 C CA . VAL B 1 23 ? 6.148 -7.484 10.906 1 44.44 23 VAL B CA 1
ATOM 812 C C . VAL B 1 23 ? 5.543 -6.988 9.594 1 44.44 23 VAL B C 1
ATOM 814 O O . VAL B 1 23 ? 4.434 -7.379 9.227 1 44.44 23 VAL B O 1
ATOM 817 N N . ASP B 1 24 ? 6.102 -6.023 8.969 1 52.06 24 ASP B N 1
ATOM 818 C CA . ASP B 1 24 ? 6.109 -5.84 7.516 1 52.06 24 ASP B CA 1
ATOM 819 C C . ASP B 1 24 ? 5.812 -7.152 6.797 1 52.06 24 ASP B C 1
ATOM 821 O O . ASP B 1 24 ? 6.5 -8.148 7.008 1 52.06 24 ASP B O 1
ATOM 825 N N . HIS B 1 25 ? 4.578 -7.355 6.508 1 70.69 25 HIS B N 1
ATOM 826 C CA . HIS B 1 25 ? 4.207 -8.609 5.867 1 70.69 25 HIS B CA 1
ATOM 827 C C . HIS B 1 25 ? 5.094 -8.898 4.664 1 70.69 25 HIS B C 1
ATOM 829 O O . HIS B 1 25 ? 5.285 -8.031 3.807 1 70.69 25 HIS B O 1
ATOM 835 N N . ASP B 1 26 ? 5.789 -10 4.781 1 81.56 26 ASP B N 1
ATOM 836 C CA . ASP B 1 26 ? 6.66 -10.508 3.729 1 81.56 26 ASP B CA 1
ATOM 837 C C . ASP B 1 26 ? 5.879 -10.758 2.441 1 81.56 26 ASP B C 1
ATOM 839 O O . ASP B 1 26 ? 4.672 -11 2.479 1 81.56 26 ASP B O 1
ATOM 843 N N . CYS B 1 27 ? 6.59 -10.469 1.396 1 91.25 27 CYS B N 1
ATOM 844 C CA . CYS B 1 27 ? 6.066 -10.852 0.088 1 91.25 27 CYS B CA 1
ATOM 845 C C . CYS B 1 27 ? 5.574 -12.289 0.093 1 91.25 27 CYS B C 1
ATOM 847 O O . CYS B 1 27 ? 6.277 -13.188 0.554 1 91.25 27 CYS B O 1
ATOM 849 N N . ALA B 1 28 ? 4.438 -12.562 -0.454 1 90.81 28 ALA B N 1
ATOM 850 C CA . ALA B 1 28 ? 3.814 -13.883 -0.422 1 90.81 28 ALA B CA 1
ATOM 851 C C . ALA B 1 28 ? 4.488 -14.836 -1.41 1 90.81 28 ALA B C 1
ATOM 853 O O . ALA B 1 28 ? 4.289 -16.047 -1.351 1 90.81 28 ALA B O 1
ATOM 854 N N . ILE B 1 29 ? 5.211 -14.297 -2.342 1 91.44 29 ILE B N 1
ATOM 855 C CA . ILE B 1 29 ? 5.812 -15.117 -3.389 1 91.44 29 ILE B CA 1
ATOM 856 C C . ILE B 1 29 ? 7.227 -15.516 -2.979 1 91.44 29 ILE B C 1
ATOM 858 O O . ILE B 1 29 ? 7.562 -16.703 -2.961 1 91.44 29 ILE B O 1
ATOM 862 N N . CYS B 1 30 ? 8.031 -14.516 -2.615 1 91.62 30 CYS B N 1
ATOM 863 C CA . CYS B 1 30 ? 9.422 -14.836 -2.328 1 91.62 30 CYS B CA 1
ATOM 864 C C . CYS B 1 30 ? 9.633 -15.062 -0.836 1 91.62 30 CYS B C 1
ATOM 866 O O . CYS B 1 30 ? 10.656 -15.617 -0.426 1 91.62 30 CYS B O 1
ATOM 868 N N . MET B 1 31 ? 8.773 -14.562 0.027 1 87.62 31 MET B N 1
ATOM 869 C CA . MET B 1 31 ? 8.82 -14.656 1.483 1 87.62 31 MET B CA 1
ATOM 870 C C . MET B 1 31 ? 10.133 -14.102 2.021 1 87.62 31 MET B C 1
ATOM 872 O O . MET B 1 31 ? 10.578 -14.492 3.105 1 87.62 31 MET B O 1
ATOM 876 N N . ASP B 1 32 ? 10.688 -13.273 1.286 1 89.81 32 ASP B N 1
ATOM 877 C CA . ASP B 1 32 ? 11.992 -12.727 1.632 1 89.81 32 ASP B CA 1
ATOM 878 C C . ASP B 1 32 ? 11.922 -11.203 1.779 1 89.81 32 ASP B C 1
ATOM 880 O O . ASP B 1 32 ? 12.438 -10.648 2.75 1 89.81 32 ASP B O 1
ATOM 884 N N . ARG B 1 33 ? 11.328 -10.625 0.879 1 92.12 33 ARG B N 1
ATOM 885 C CA . ARG B 1 33 ? 11.211 -9.172 0.862 1 92.12 33 ARG B CA 1
ATOM 886 C C . ARG B 1 33 ? 9.852 -8.727 1.392 1 92.12 33 ARG B C 1
ATOM 888 O O . ARG B 1 33 ? 8.914 -9.531 1.456 1 92.12 33 ARG B O 1
ATOM 895 N N . SER B 1 34 ? 9.766 -7.449 1.775 1 89.62 34 SER B N 1
ATOM 896 C CA . SER B 1 34 ? 8.5 -6.883 2.234 1 89.62 34 SER B CA 1
ATOM 897 C C . SER B 1 34 ? 7.539 -6.668 1.07 1 89.62 34 SER B C 1
ATOM 899 O O . SER B 1 34 ? 7.965 -6.344 -0.041 1 89.62 34 SER B O 1
ATOM 901 N N . ARG B 1 35 ? 6.297 -6.828 1.392 1 91.94 35 ARG B N 1
ATOM 902 C CA . ARG B 1 35 ? 5.301 -6.414 0.406 1 91.94 35 ARG B CA 1
ATOM 903 C C . ARG B 1 35 ? 5.293 -4.898 0.235 1 91.94 35 ARG B C 1
ATOM 905 O O . ARG B 1 35 ? 5.098 -4.16 1.202 1 91.94 35 ARG B O 1
ATOM 912 N N . ASP B 1 36 ? 5.531 -4.477 -0.978 1 94.44 36 ASP B N 1
ATOM 913 C CA . ASP B 1 36 ? 5.59 -3.033 -1.18 1 94.44 36 ASP B CA 1
ATOM 914 C C . ASP B 1 36 ? 5.082 -2.652 -2.568 1 94.44 36 ASP B C 1
ATOM 916 O O . ASP B 1 36 ? 5.492 -1.631 -3.125 1 94.44 36 ASP B O 1
ATOM 920 N N . CYS B 1 37 ? 4.258 -3.402 -3.195 1 97 37 CYS B N 1
ATOM 921 C CA . CYS B 1 37 ? 3.727 -3.125 -4.527 1 97 37 CYS B CA 1
ATOM 922 C C . CYS B 1 37 ? 2.227 -3.381 -4.578 1 97 37 CYS B C 1
ATOM 924 O O . CYS B 1 37 ? 1.738 -4.359 -4.004 1 97 37 CYS B O 1
ATOM 926 N N . VAL B 1 38 ? 1.601 -2.537 -5.25 1 97.88 38 VAL B N 1
ATOM 927 C CA . VAL B 1 38 ? 0.169 -2.678 -5.496 1 97.88 38 VAL B CA 1
ATOM 928 C C . VAL B 1 38 ? -0.064 -3.133 -6.934 1 97.88 38 VAL B C 1
ATOM 930 O O . VAL B 1 38 ? 0.494 -2.559 -7.871 1 97.88 38 VAL B O 1
ATOM 933 N N . LEU B 1 39 ? -0.85 -4.148 -7.047 1 98.25 39 LEU B N 1
ATOM 934 C CA . LEU B 1 39 ? -1.233 -4.625 -8.367 1 98.25 39 LEU B CA 1
ATOM 935 C C . LEU B 1 39 ? -2.469 -3.889 -8.875 1 98.25 39 LEU B C 1
ATOM 937 O O . LEU B 1 39 ? -3.477 -3.797 -8.172 1 98.25 39 LEU B O 1
ATOM 941 N N . ARG B 1 40 ? -2.307 -3.395 -10.055 1 98.5 40 ARG B N 1
ATOM 942 C CA . ARG B 1 40 ? -3.408 -2.652 -10.664 1 98.5 40 ARG B CA 1
ATOM 943 C C . ARG B 1 40 ? -4.082 -3.473 -11.758 1 98.5 40 ARG B C 1
ATOM 945 O O . ARG B 1 40 ? -3.416 -4.215 -12.484 1 98.5 40 ARG B O 1
ATOM 952 N N . PRO B 1 41 ? -5.461 -3.326 -11.891 1 98.38 41 PRO B N 1
ATOM 953 C CA . PRO B 1 41 ? -6.332 -2.336 -11.25 1 98.38 41 PRO B CA 1
ATOM 954 C C . PRO B 1 41 ? -7.012 -2.873 -9.992 1 98.38 41 PRO B C 1
ATOM 956 O O . PRO B 1 41 ? -7.82 -2.172 -9.375 1 98.38 41 PRO B O 1
ATOM 959 N N . CYS B 1 42 ? -6.648 -4.051 -9.539 1 97.81 42 CYS B N 1
ATOM 960 C CA . CYS B 1 42 ? -7.414 -4.66 -8.453 1 97.81 42 CYS B CA 1
ATOM 961 C C . CYS B 1 42 ? -6.973 -4.117 -7.102 1 97.81 42 CYS B C 1
ATOM 963 O O . CYS B 1 42 ? -7.695 -4.246 -6.109 1 97.81 42 CYS B O 1
ATOM 965 N N . ASN B 1 43 ? -5.82 -3.564 -6.953 1 98.38 43 ASN B N 1
ATOM 966 C CA . ASN B 1 43 ? -5.277 -2.846 -5.805 1 98.38 43 ASN B CA 1
ATOM 967 C C . ASN B 1 43 ? -4.926 -3.797 -4.664 1 98.38 43 ASN B C 1
ATOM 969 O O . ASN B 1 43 ? -4.816 -3.377 -3.512 1 98.38 43 ASN B O 1
ATOM 973 N N . HIS B 1 44 ? -4.66 -5.051 -4.883 1 96.31 44 HIS B N 1
ATOM 974 C CA . HIS B 1 44 ? -4.113 -5.953 -3.875 1 96.31 44 HIS B CA 1
ATOM 975 C C . HIS B 1 44 ? -2.615 -5.727 -3.691 1 96.31 44 HIS B C 1
ATOM 977 O O . HIS B 1 44 ? -1.873 -5.621 -4.672 1 96.31 44 HIS B O 1
ATOM 983 N N . MET B 1 45 ? -2.213 -5.68 -2.453 1 95 45 MET B N 1
ATOM 984 C CA . MET B 1 45 ? -0.807 -5.582 -2.07 1 95 45 MET B CA 1
ATOM 985 C C . MET B 1 45 ? -0.343 -6.852 -1.365 1 95 45 MET B C 1
ATOM 987 O O . MET B 1 45 ? -0.59 -7.031 -0.171 1 95 45 MET B O 1
ATOM 991 N N . VAL B 1 46 ? 0.386 -7.723 -2.117 1 93.44 46 VAL B N 1
ATOM 992 C CA . VAL B 1 46 ? 0.744 -9.031 -1.571 1 93.44 46 VAL B CA 1
ATOM 993 C C . VAL B 1 46 ? 2.176 -9.383 -1.969 1 93.44 46 VAL B C 1
ATOM 995 O O . VAL B 1 46 ? 2.734 -10.367 -1.49 1 93.44 46 VAL B O 1
ATOM 998 N N . THR B 1 47 ? 2.766 -8.609 -2.824 1 94.94 47 THR B N 1
ATOM 999 C CA . THR B 1 47 ? 4.082 -8.93 -3.367 1 94.94 47 THR B CA 1
ATOM 1000 C C . THR B 1 47 ? 5.07 -7.797 -3.094 1 94.94 47 THR B C 1
ATOM 1002 O O . THR B 1 47 ? 4.664 -6.664 -2.824 1 94.94 47 THR B O 1
ATOM 1005 N N . CYS B 1 48 ? 6.285 -8.148 -3.193 1 94.94 48 CYS B N 1
ATOM 100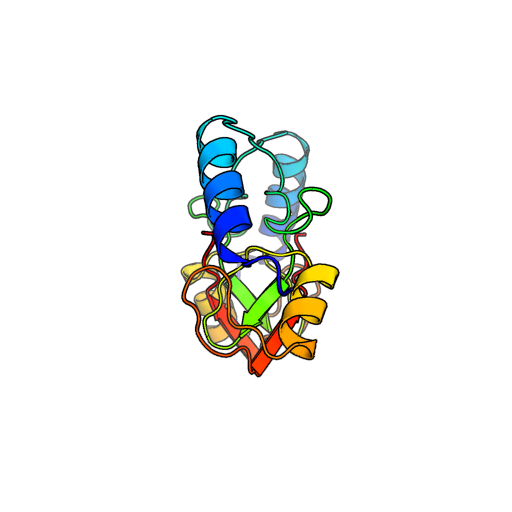6 C CA . CYS B 1 48 ? 7.316 -7.133 -3.381 1 94.94 48 CYS B CA 1
ATOM 1007 C C . CYS B 1 48 ? 7.359 -6.664 -4.832 1 94.94 48 CYS B C 1
ATOM 1009 O O . CYS B 1 48 ? 6.68 -7.223 -5.691 1 94.94 48 CYS B O 1
ATOM 1011 N N . ASN B 1 49 ? 8.133 -5.617 -5.047 1 97.75 49 ASN B N 1
ATOM 1012 C CA . ASN B 1 49 ? 8.219 -5.051 -6.391 1 97.75 49 ASN B CA 1
ATOM 1013 C C . ASN B 1 49 ? 8.797 -6.051 -7.387 1 97.75 49 ASN B C 1
ATOM 1015 O O . ASN B 1 49 ? 8.32 -6.152 -8.523 1 97.75 49 ASN B O 1
ATOM 1019 N N . GLN B 1 50 ? 9.812 -6.832 -7 1 97.94 50 GLN B N 1
ATOM 1020 C CA . GLN B 1 50 ? 10.453 -7.785 -7.898 1 97.94 50 GLN B CA 1
ATOM 1021 C C . GLN B 1 50 ? 9.484 -8.883 -8.32 1 97.94 50 GLN B C 1
ATOM 1023 O O . GLN B 1 50 ? 9.391 -9.219 -9.508 1 97.94 50 GLN B O 1
ATOM 1028 N N . CYS B 1 51 ? 8.805 -9.398 -7.453 1 97.88 51 CYS B N 1
ATOM 1029 C CA . CYS B 1 51 ? 7.867 -10.469 -7.758 1 97.88 51 CYS B CA 1
ATOM 1030 C C . CYS B 1 51 ? 6.668 -9.945 -8.539 1 97.88 51 CYS B C 1
ATOM 1032 O O . CYS B 1 51 ? 6.121 -10.641 -9.391 1 97.88 51 CYS B O 1
ATOM 1034 N N . ALA B 1 52 ? 6.215 -8.711 -8.234 1 98.5 52 ALA B N 1
ATOM 1035 C CA . ALA B 1 52 ? 5.145 -8.086 -9.008 1 98.5 52 ALA B CA 1
ATOM 1036 C C . ALA B 1 52 ? 5.531 -7.957 -10.477 1 98.5 52 ALA B C 1
ATOM 1038 O O . ALA B 1 52 ? 4.727 -8.25 -11.367 1 98.5 52 ALA B O 1
ATOM 1039 N N . LYS B 1 53 ? 6.695 -7.523 -10.641 1 98.44 53 LYS B N 1
ATOM 1040 C CA . LYS B 1 53 ? 7.172 -7.371 -12.008 1 98.44 53 LYS B CA 1
ATOM 1041 C C . LYS B 1 53 ? 7.234 -8.719 -12.727 1 98.44 53 LYS B C 1
ATOM 1043 O O . LYS B 1 53 ? 6.91 -8.812 -13.914 1 98.44 53 LYS B O 1
ATOM 1048 N N . MET B 1 54 ? 7.715 -9.648 -12.023 1 98.19 54 MET B N 1
ATOM 1049 C CA . MET B 1 54 ? 7.754 -11 -12.586 1 98.19 54 MET B CA 1
ATOM 1050 C C . MET B 1 54 ? 6.363 -11.438 -13.031 1 98.19 54 MET B C 1
ATOM 1052 O O . MET B 1 54 ? 6.195 -11.914 -14.156 1 98.19 54 MET B O 1
ATOM 1056 N N . LEU B 1 55 ? 5.371 -11.305 -12.188 1 97.75 55 LEU B N 1
ATOM 1057 C CA . LEU B 1 55 ? 3.996 -11.641 -12.531 1 97.75 55 LEU B CA 1
ATOM 1058 C C . LEU B 1 55 ? 3.539 -10.875 -13.773 1 97.75 55 LEU B C 1
ATOM 1060 O O . LEU B 1 55 ? 2.959 -11.461 -14.688 1 97.75 55 LEU B O 1
ATOM 1064 N N . PHE B 1 56 ? 3.809 -9.594 -13.789 1 98.56 56 PHE B N 1
ATOM 1065 C CA . PHE B 1 56 ? 3.391 -8.719 -14.875 1 98.56 56 PHE B CA 1
ATOM 1066 C C . PHE B 1 56 ? 4.02 -9.156 -16.188 1 98.56 56 PHE B C 1
ATOM 1068 O O . PHE B 1 56 ? 3.332 -9.273 -17.203 1 98.56 56 PHE B O 1
ATOM 1075 N N . ASN B 1 57 ? 5.27 -9.383 -16.125 1 98.06 57 ASN B N 1
ATOM 1076 C CA . ASN B 1 57 ? 6 -9.734 -17.344 1 98.06 57 ASN B CA 1
ATOM 1077 C C . ASN B 1 57 ? 5.543 -11.078 -17.906 1 98.06 57 ASN B C 1
ATOM 1079 O O . ASN B 1 57 ? 5.539 -11.281 -19.125 1 98.06 57 ASN B O 1
ATOM 1083 N N . ARG B 1 58 ? 5.129 -11.961 -17.109 1 97.06 58 ARG B N 1
ATOM 1084 C CA . ARG B 1 58 ? 4.68 -13.289 -17.531 1 97.06 58 ARG B CA 1
ATOM 1085 C C . ARG B 1 58 ? 3.203 -13.266 -17.906 1 97.06 58 ARG B C 1
ATOM 1087 O O . ARG B 1 58 ? 2.643 -14.297 -18.281 1 97.06 58 ARG B O 1
ATOM 1094 N N . ARG B 1 59 ? 2.568 -12.094 -17.625 1 97.56 59 ARG B N 1
ATOM 1095 C CA . ARG B 1 59 ? 1.142 -11.93 -17.891 1 97.56 59 ARG B CA 1
ATOM 1096 C C . ARG B 1 59 ? 0.315 -12.844 -16.984 1 97.56 59 ARG B C 1
ATOM 1098 O O . ARG B 1 59 ? -0.698 -13.398 -17.422 1 97.56 59 ARG B O 1
ATOM 1105 N N . ASP B 1 60 ? 0.935 -13.055 -15.875 1 96.56 60 ASP B N 1
ATOM 1106 C CA . ASP B 1 60 ? 0.158 -13.727 -14.836 1 96.56 60 ASP B CA 1
ATOM 1107 C C . ASP B 1 60 ? -0.828 -12.758 -14.18 1 96.56 60 ASP B C 1
ATOM 1109 O O . ASP B 1 60 ? -0.656 -11.539 -14.25 1 96.56 60 ASP B O 1
ATOM 1113 N N . GLY B 1 61 ? -1.86 -13.297 -13.523 1 96.69 61 GLY B N 1
ATOM 1114 C CA . GLY B 1 61 ? -2.814 -12.484 -12.789 1 96.69 61 GLY B CA 1
ATOM 1115 C C . GLY B 1 61 ? -2.418 -12.25 -11.344 1 96.69 61 GLY B C 1
ATOM 1116 O O . GLY B 1 61 ? -1.426 -12.805 -10.867 1 96.69 61 GLY B O 1
ATOM 1117 N N . CYS B 1 62 ? -3.189 -11.336 -10.695 1 95.88 62 CYS B N 1
ATOM 1118 C CA . CYS B 1 62 ? -3.033 -11.148 -9.258 1 95.88 62 CYS B CA 1
ATOM 1119 C C . CYS B 1 62 ? -3.148 -12.477 -8.516 1 95.88 62 CYS B C 1
ATOM 1121 O O . CYS B 1 62 ? -4.082 -13.242 -8.758 1 95.88 62 CYS B O 1
ATOM 1123 N N . PRO B 1 63 ? -2.314 -12.719 -7.543 1 94.31 63 PRO B N 1
ATOM 1124 C CA . PRO B 1 63 ? -2.359 -13.992 -6.812 1 94.31 63 PRO B CA 1
ATOM 1125 C C . PRO B 1 63 ? -3.596 -14.117 -5.922 1 94.31 63 PRO B C 1
ATOM 1127 O O . PRO B 1 63 ? -3.947 -15.219 -5.5 1 94.31 63 PRO B O 1
ATOM 1130 N N . ILE B 1 64 ? -4.242 -13.102 -5.711 1 92.44 64 ILE B N 1
ATOM 1131 C CA . ILE B 1 64 ? -5.355 -13.117 -4.77 1 92.44 64 ILE B CA 1
ATOM 1132 C C . ILE B 1 64 ? -6.676 -13.234 -5.535 1 92.44 64 ILE B C 1
ATOM 1134 O O . ILE B 1 64 ? -7.473 -14.133 -5.277 1 92.44 64 ILE B O 1
ATOM 1138 N N . CYS B 1 65 ? -6.934 -12.414 -6.52 1 93.12 65 CYS B N 1
ATOM 1139 C CA . CYS B 1 65 ? -8.242 -12.328 -7.148 1 93.12 65 CYS B CA 1
ATOM 1140 C C . CYS B 1 65 ? -8.188 -12.789 -8.602 1 93.12 65 CYS B C 1
ATOM 1142 O O . CYS B 1 65 ? -9.219 -12.898 -9.266 1 93.12 65 CYS B O 1
ATOM 1144 N N . ARG B 1 66 ? -7 -12.93 -9.203 1 94.31 66 ARG B N 1
ATOM 1145 C CA . ARG B 1 66 ? -6.711 -13.5 -10.516 1 94.31 66 ARG B CA 1
ATOM 1146 C C . ARG B 1 66 ? -7.008 -12.5 -11.625 1 94.31 66 ARG B C 1
ATOM 1148 O O . ARG B 1 66 ? -6.953 -12.844 -12.812 1 94.31 66 ARG B O 1
ATOM 1155 N N . LYS B 1 67 ? -7.344 -11.297 -11.305 1 98.12 67 LYS B N 1
ATOM 1156 C CA . LYS B 1 67 ? -7.539 -10.266 -12.32 1 98.12 67 LYS B CA 1
ATOM 1157 C C . LYS B 1 67 ? -6.242 -9.977 -13.07 1 98.12 67 LYS B C 1
ATOM 1159 O O . LYS B 1 67 ? -5.164 -9.945 -12.469 1 98.12 67 LYS B O 1
ATOM 1164 N N . ASP B 1 68 ? -6.398 -9.656 -14.352 1 98.44 68 ASP B N 1
ATOM 1165 C CA . ASP B 1 68 ? -5.23 -9.273 -15.141 1 98.44 68 ASP B CA 1
ATOM 1166 C C . ASP B 1 68 ? -4.555 -8.031 -14.555 1 98.44 68 ASP B C 1
ATOM 1168 O O . ASP B 1 68 ? -5.227 -7.062 -14.211 1 98.44 68 ASP B O 1
ATOM 1172 N N . ILE B 1 69 ? -3.264 -8.102 -14.5 1 98.56 69 ILE B N 1
ATOM 1173 C CA . ILE B 1 69 ? -2.473 -6.977 -14.016 1 98.56 69 ILE B CA 1
ATOM 1174 C C . ILE B 1 69 ? -2.15 -6.035 -15.172 1 98.56 69 ILE B C 1
ATOM 1176 O O . ILE B 1 69 ? -1.529 -6.441 -16.156 1 98.56 69 ILE B O 1
ATOM 1180 N N . SER B 1 70 ? -2.566 -4.82 -15.062 1 98.62 70 SER B N 1
ATOM 1181 C CA . SER B 1 70 ? -2.311 -3.84 -16.109 1 98.62 70 SER B CA 1
ATOM 1182 C C . SER B 1 70 ? -1.139 -2.936 -15.75 1 98.62 70 SER B C 1
ATOM 1184 O O . SER B 1 70 ? -0.554 -2.287 -16.625 1 98.62 70 SER B O 1
ATOM 1186 N N . ASP B 1 71 ? -0.845 -2.803 -14.43 1 98.12 71 ASP B N 1
ATOM 1187 C CA . ASP B 1 71 ? 0.224 -1.959 -13.906 1 98.12 71 ASP B CA 1
ATOM 1188 C C . ASP B 1 71 ? 0.584 -2.355 -12.477 1 98.12 71 ASP B C 1
ATOM 1190 O O . ASP B 1 71 ? -0.179 -3.057 -11.812 1 98.12 71 ASP B O 1
ATOM 1194 N N . THR B 1 72 ? 1.803 -2.008 -12.102 1 98.62 72 THR B N 1
ATOM 1195 C CA . THR B 1 72 ? 2.252 -2.188 -10.727 1 98.62 72 THR B CA 1
ATOM 1196 C C . THR B 1 72 ? 2.768 -0.874 -10.148 1 98.62 72 THR B C 1
ATOM 1198 O O . THR B 1 72 ? 3.41 -0.091 -10.852 1 98.62 72 THR B O 1
ATOM 1201 N N . ILE B 1 73 ? 2.445 -0.629 -8.875 1 98.06 73 ILE B N 1
ATOM 1202 C CA . ILE B 1 73 ? 2.865 0.602 -8.211 1 98.06 73 ILE B CA 1
ATOM 1203 C C . ILE B 1 73 ? 3.705 0.265 -6.98 1 98.06 73 ILE B C 1
ATOM 1205 O O . ILE B 1 73 ? 3.246 -0.446 -6.086 1 98.06 73 ILE B O 1
ATOM 1209 N N . VAL B 1 74 ? 4.898 0.789 -6.992 1 97.88 74 VAL B N 1
ATOM 1210 C CA . VAL B 1 74 ? 5.703 0.655 -5.781 1 97.88 74 VAL B CA 1
ATOM 1211 C C . VAL B 1 74 ? 5.191 1.614 -4.711 1 97.88 74 VAL B C 1
ATOM 1213 O O . VAL B 1 74 ? 4.887 2.773 -5 1 97.88 74 VAL B O 1
ATOM 1216 N N . VAL B 1 75 ? 5.113 1.134 -3.492 1 96.25 75 VAL B N 1
ATOM 1217 C CA . VAL B 1 75 ? 4.598 1.909 -2.369 1 96.25 75 VAL B CA 1
ATOM 1218 C C . VAL B 1 75 ? 5.73 2.229 -1.397 1 96.25 75 VAL B C 1
ATOM 1220 O O . VAL B 1 75 ? 6.57 1.37 -1.108 1 96.25 75 VAL B O 1
ATOM 1223 N N . TYR B 1 76 ? 5.711 3.398 -0.852 1 92.94 76 TYR B N 1
ATOM 1224 C CA . TYR B 1 76 ? 6.672 3.801 0.169 1 92.94 76 TYR B CA 1
ATOM 1225 C C . TYR B 1 76 ? 5.992 3.957 1.525 1 92.94 76 TYR B C 1
ATOM 1227 O O . TYR B 1 76 ? 5.109 4.801 1.691 1 92.94 76 TYR B O 1
ATOM 1235 N N . HIS B 1 77 ? 6.523 3.066 2.521 1 83.12 77 HIS B N 1
ATOM 1236 C CA . HIS B 1 77 ? 6.016 3.098 3.889 1 83.12 77 HIS B CA 1
ATOM 1237 C C . HIS B 1 77 ? 6.797 4.086 4.742 1 83.12 77 HIS B C 1
ATOM 1239 O O . HIS B 1 77 ? 8.023 4.012 4.82 1 83.12 77 HIS B O 1
ATOM 1245 N N . SER B 1 78 ? 6.383 5.27 4.879 1 63.78 78 SER B N 1
ATOM 1246 C CA . SER B 1 78 ? 7.152 6.215 5.684 1 63.78 78 SER B CA 1
ATOM 1247 C C . SER B 1 78 ? 6.625 6.277 7.113 1 63.78 78 SER B C 1
ATOM 1249 O O . SER B 1 78 ? 5.453 5.992 7.363 1 63.78 78 SER B O 1
#

Nearest PDB structures (foldseek):
  2y1n-assembly2_A  TM=7.804E-01  e=4.710E-04  Homo sapiens
  5j3x-assembly5_E  TM=7.281E-01  e=8.274E-04  Homo sapiens
  2y1m-assembly3_C  TM=7.353E-01  e=1.022E-03  Homo sapiens
  9fqh-assembly1_A  TM=7.612E-01  e=1.453E-03  Homo sapiens
  8gcy-assembly1_A  TM=6.981E-01  e=7.711E-04  Homo sapiens

Organism: Lottia gigantea (NCBI:txid225164)

Solvent-accessible surface area (backbone atoms only — not comparable to full-atom values): 8836 Å² total; per-residue (Å²): 132,80,77,60,70,59,63,49,45,58,49,39,55,59,50,53,70,66,49,78,69,34,56,79,55,50,6,52,80,76,65,71,48,50,44,33,20,31,36,24,83,80,23,44,38,45,25,18,54,70,57,46,48,52,34,46,74,69,68,37,44,42,92,84,81,56,49,71,52,80,47,76,42,67,49,41,82,113,133,82,78,60,70,59,64,49,47,57,49,40,55,60,50,53,70,67,50,79,67,33,56,79,55,49,7,52,82,76,63,72,46,52,43,32,20,32,37,23,84,80,22,44,37,45,25,18,55,71,58,45,48,50,34,46,75,70,68,38,45,41,92,83,82,54,50,70,50,81,45,76,42,66,49,42,81,112

Radius of gyration: 16.66 Å; Cα contacts (8 Å, |Δi|>4): 277; chains: 2; bounding box: 23×56×38 Å

Secondary structure (DSSP, 8-state):
----HHHHHHHHHHHHHH----S-PBPTTTSSSBP-EEEETTTEEEE-HHHHHHHHHTTPBPTTT-PBP-EEEE-EE-/----HHHHHHHHHHHHHH----S-PBPTTTSSSBP-EEEETTTEEEE-HHHHHHHHHTTPBPTTT-PBP-EEEE-EE-

pLDDT: mean 78.94, std 23.67, range [29.23, 98.62]

Sequence (156 aa):
EKLNVYSIYDIIYYISAIVPTEVDHDCAICMDRSRDCVLRPCNHMVTCNQCAKMLFNRRDGCPICRKDISDTIVVYHSEKLNVYSIYDIIYYISAIVPTEVDHDCAICMDRSRDCVLRPCNHMVTCNQCAKMLFNRRDGCPICRKDISDTIVVYHS

Foldseek 3Di:
DPPPLQVLQVVLVVVVVPPPPPDQQAASRPSPHHFFKAFPDVGDTRHHPVVNVVCLVVQFADSPPRDTGPDMDGHDDD/DPPPLQVLQVVLVVVVVPPPDPDQQAASRPSPHHFFKAFPDVGDTRHHPVVNVVCLVVQFADSPPRDTGPDMDGHDDD

=== Feature glossary ===
The features interleaved in this record are:

— What the protein is —

Sequence gives the chain of amino acids in standard one-letter code (A=alanine, C=cysteine, …, Y=tyrosine), read N→C. It is the only feature that is directly encoded by the gene; all structural features are derived from the folded form of this sequence.

Database cross-references. InterPro integrates a dozen domain/family signature databases into unified entries with residue-range hits. GO terms attach function/process/location labels with evidence codes. CATH codes position the fold in a four-level structural taxonomy. Organism is the NCBI-taxonomy species name.

— Where its atoms are —

Atomic coordinates in PDBx/mmCIF format — the same representation the Protein Data Bank distributes. Each line of the _atom_site loop places one backbone atom in Cartesian space (units: ångströms, origin: arbitrary).

The six renders are orthographic views along the three Cartesian axes in both directions. Representation (cartoon, sticks, or surface) and color scheme (sequence-rainbow or by-chain) vary across proteins so the training set covers all the common visualization conventions.

— Local backbone conformation —

Eight-state secondary structure (DSSP): H is the canonical α-helix, G the tighter 3₁₀-helix, I the wider π-helix; E/B are β-structure, T and S are turns and bends, and '-' is everything else. DSSP derives these from the pattern of main-chain N–H···O=C hydrogen bonds, not from the sequence.

P-SEA three-state annotation labels each residue as helix, strand, or coil based purely on the geometry of the Cα trace. It serves as a fallback when the full backbone (and thus DSSP) is unavailable.

The φ/ψ torsion pair specifies the backbone conformation at each residue. φ rotates about the N–Cα bond, ψ about the Cα–C bond. Steric clashes forbid most of the (φ, ψ) plane — the allowed regions (α-helix basin, β-sheet basin, left-handed helix) are the Ramachandran-allowed regions.

— Global shape and packing —

The geometric summary reports three shape descriptors. Rg (radius of gyration) measures how spread out the Cα atoms are about their centre of mass; compact globular proteins have small Rg, elongated or unfolded ones large. Cα contacts (<8 Å, |i−j|>4) count long-range residue pairs in spatial proximity — high for tightly packed folds, near zero for rods or random coil. The bounding-box extents give the protein's footprint along x, y, z in Å.

Solvent-accessible surface area (SASA) is the area in Å² traced out by the centre of a 1.4 Å probe sphere (a water molecule) rolled over the protein's van der Waals surface (Shrake–Rupley / Lee–Richards construction). Buried residues have near-zero SASA; fully exposed residues can exceed 200 Å². The total SASA scales roughly with the number of surface residues.

The contact map is a binary N×N matrix image: pixel (i, j) is dark where Cα_i and Cα_j are within 8 Å and |i−j|>4. Because the |i−j|>4 filter removes local helical contacts, off-diagonal stripes parallel to the main diagonal indicate parallel β-sheets; stripes perpendicular to it indicate antiparallel β-sheets. The Ramachandran plot scatters every residue's (φ, ψ) pair against the sterically allowed regions. The PAE heatmap renders the predicted-aligned-error matrix.

— Structural neighborhood —

3Di is Foldseek's structural alphabet. Each residue is assigned one of twenty discrete states based on how its Cα sits relative to its spatial (not sequential) neighbors. Aligning 3Di strings finds structural homologs roughly as well as full 3D superposition, but orders of magnitude faster.

Nearest PDB neighbors are the top structural matches found by Foldseek when searching this structure against the entire Protein Data Bank. Each hit reports a TM-score (0 to 1; >0.5 almost always implies the same fold) and an E-value. These are *structural* homologs — they may share no detectable sequence similarity.

— Confidence and disorder —

For AlphaFold models, the B-factor field carries pLDDT — the model's own estimate of local accuracy on a 0–100 scale. Regions with pLDDT<50 should be treated as essentially unmodeled; they often correspond to intrinsically disordered segments.

Crystallographic B-factors measure how much each atom's electron density is smeared out, in Å². They rise in mobile loops and surface residues and fall in the buried interior. In AlphaFold models this column is repurposed to hold pLDDT instead.

Predicted aligned error is AlphaFold's pairwise confidence. Unlike pLDDT (per-residue), PAE is per-residue-pair and captures whether two parts of the structure are correctly placed relative to each other. Units are ångströms of expected positional error.